Protein AF-A0A7Y6C669-F1 (afdb_monomer_lite)

InterPro domains:
  IPR001734 Sodium/solute symporter [PS50283] (1-61)

Structure (mmCIF, N/CA/C/O backbone):
data_AF-A0A7Y6C669-F1
#
_entry.id   AF-A0A7Y6C669-F1
#
loop_
_atom_site.group_PDB
_atom_site.id
_atom_site.type_symbol
_atom_site.label_atom_id
_atom_site.label_alt_id
_atom_site.label_comp_id
_atom_site.label_asym_id
_atom_site.label_entity_id
_atom_site.label_seq_id
_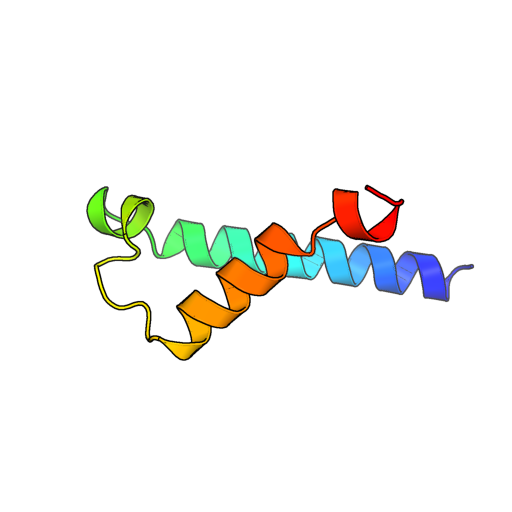atom_site.pdbx_PDB_ins_code
_atom_site.Cartn_x
_atom_site.Cartn_y
_atom_site.Cartn_z
_atom_site.occupancy
_atom_site.B_iso_or_equiv
_atom_site.auth_seq_id
_atom_site.auth_comp_id
_atom_site.auth_asym_id
_atom_site.auth_atom_id
_atom_site.pdbx_PDB_model_num
ATOM 1 N N . MET A 1 1 ? 11.115 -2.837 -25.320 1.00 82.88 1 MET A N 1
ATOM 2 C CA . MET A 1 1 ? 10.757 -1.450 -24.944 1.00 82.88 1 MET A CA 1
ATOM 3 C C . MET A 1 1 ? 9.253 -1.247 -24.794 1.00 82.88 1 MET A C 1
ATOM 5 O O . MET A 1 1 ? 8.821 -0.922 -23.702 1.00 82.88 1 MET A O 1
ATOM 9 N N . ALA A 1 2 ? 8.428 -1.451 -25.833 1.00 92.75 2 ALA A N 1
ATOM 10 C CA . ALA A 1 2 ? 6.971 -1.255 -25.713 1.00 92.75 2 ALA A CA 1
ATOM 11 C C . ALA A 1 2 ? 6.314 -2.159 -24.647 1.00 92.75 2 ALA A C 1
ATOM 13 O O . ALA A 1 2 ? 5.471 -1.700 -23.883 1.00 92.75 2 ALA A O 1
ATOM 14 N N . VAL A 1 3 ? 6.745 -3.423 -24.563 1.00 96.44 3 VAL A N 1
ATOM 15 C CA . VAL A 1 3 ? 6.276 -4.370 -23.538 1.00 96.44 3 VAL A CA 1
ATOM 16 C C . VAL A 1 3 ? 6.707 -3.929 -22.138 1.00 96.44 3 VAL A C 1
ATOM 18 O O . VAL A 1 3 ? 5.891 -3.943 -21.225 1.00 96.44 3 VAL A O 1
ATOM 21 N N . ASP A 1 4 ? 7.946 -3.461 -21.977 1.00 95.81 4 ASP A N 1
ATOM 22 C CA . ASP A 1 4 ? 8.463 -2.984 -20.689 1.00 95.81 4 ASP A CA 1
ATOM 23 C C . ASP A 1 4 ? 7.633 -1.805 -20.165 1.00 95.81 4 ASP A C 1
ATOM 25 O O . ASP A 1 4 ? 7.171 -1.817 -19.024 1.00 95.81 4 ASP A O 1
ATOM 29 N N . TYR A 1 5 ? 7.349 -0.822 -21.027 1.00 97.06 5 TYR A N 1
ATOM 30 C CA . TYR A 1 5 ? 6.477 0.299 -20.672 1.00 97.06 5 TYR A CA 1
ATOM 31 C C . TYR A 1 5 ? 5.053 -0.155 -20.351 1.00 97.06 5 TYR A C 1
ATOM 33 O O . TYR 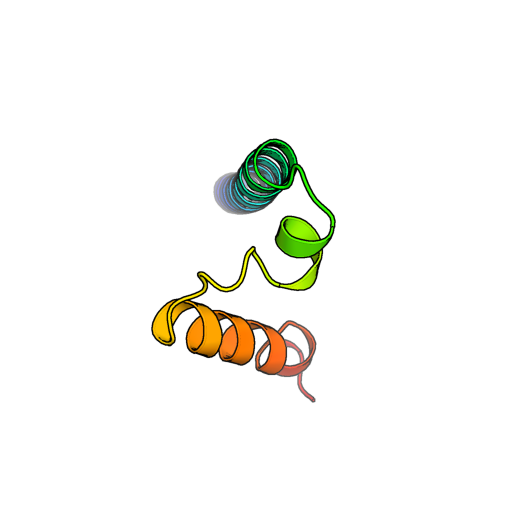A 1 5 ? 4.474 0.328 -19.380 1.00 97.06 5 TYR A O 1
ATOM 41 N N . ALA A 1 6 ? 4.494 -1.097 -21.114 1.00 97.25 6 ALA A N 1
ATOM 42 C CA . ALA A 1 6 ? 3.161 -1.628 -20.840 1.00 97.25 6 ALA A CA 1
ATOM 43 C C . ALA A 1 6 ? 3.082 -2.282 -19.450 1.00 97.25 6 ALA A C 1
ATOM 45 O O . ALA A 1 6 ? 2.128 -2.033 -18.714 1.00 97.25 6 ALA A O 1
ATOM 46 N N . VAL A 1 7 ? 4.100 -3.055 -19.058 1.00 97.12 7 VAL A N 1
ATOM 47 C CA . VAL A 1 7 ? 4.177 -3.677 -17.727 1.00 97.12 7 VAL A CA 1
ATOM 48 C C . VAL A 1 7 ? 4.272 -2.618 -16.628 1.00 97.12 7 VAL A C 1
ATOM 50 O O . VAL A 1 7 ? 3.547 -2.707 -15.637 1.00 97.12 7 VAL A O 1
ATOM 53 N N . ILE A 1 8 ? 5.106 -1.589 -16.811 1.00 96.31 8 ILE A N 1
ATOM 54 C CA . ILE A 1 8 ? 5.239 -0.486 -15.845 1.00 96.31 8 ILE A CA 1
ATOM 55 C C . ILE A 1 8 ? 3.900 0.241 -15.668 1.00 96.31 8 ILE A C 1
ATOM 57 O O . ILE A 1 8 ? 3.448 0.442 -14.540 1.00 96.31 8 ILE A O 1
ATOM 61 N N . PHE A 1 9 ? 3.232 0.598 -16.767 1.00 97.88 9 PHE A N 1
ATOM 62 C CA . PHE A 1 9 ? 1.929 1.261 -16.708 1.00 97.88 9 PHE A CA 1
ATOM 63 C C . PHE A 1 9 ? 0.868 0.387 -16.042 1.00 97.88 9 PHE A C 1
ATOM 65 O O . PHE A 1 9 ? 0.092 0.891 -15.230 1.00 97.88 9 PHE A O 1
ATOM 72 N N . LEU A 1 10 ? 0.851 -0.914 -16.337 1.00 98.00 10 LEU A N 1
ATOM 73 C CA . LEU A 1 10 ? -0.079 -1.856 -15.721 1.00 98.00 10 LEU A CA 1
ATOM 74 C C . LEU A 1 10 ? 0.156 -1.974 -14.209 1.00 98.00 10 LEU A C 1
ATOM 76 O O . LEU A 1 10 ? -0.801 -1.943 -13.436 1.00 98.00 10 LEU A O 1
ATOM 80 N N . TYR A 1 11 ? 1.416 -2.053 -13.781 1.00 96.88 11 TYR A N 1
ATOM 81 C CA . TYR A 1 11 ? 1.782 -2.083 -12.368 1.00 96.88 11 TYR A CA 1
ATOM 82 C C . TYR A 1 11 ? 1.315 -0.820 -11.633 1.00 96.88 11 TYR A C 1
ATOM 84 O O . TYR A 1 11 ? 0.637 -0.913 -10.606 1.00 96.88 11 TYR A O 1
ATOM 92 N N . LEU A 1 12 ? 1.601 0.360 -12.193 1.00 97.44 12 LEU A N 1
ATOM 93 C CA . LEU A 1 12 ? 1.173 1.637 -11.621 1.00 97.44 12 LEU A CA 1
ATOM 94 C C . LEU A 1 12 ? -0.356 1.744 -11.570 1.00 97.44 12 LEU A C 1
ATOM 96 O O . LEU A 1 12 ? -0.916 2.080 -10.527 1.00 97.44 12 LEU A O 1
ATOM 100 N N . ALA A 1 13 ? -1.047 1.399 -12.658 1.00 98.00 13 ALA A N 1
ATOM 101 C CA . ALA A 1 13 ? -2.507 1.395 -12.700 1.00 98.00 13 ALA A CA 1
ATOM 102 C C . ALA A 1 13 ? -3.103 0.451 -11.642 1.00 98.00 13 ALA A C 1
ATOM 104 O O . ALA A 1 13 ? -4.054 0.823 -10.952 1.00 98.00 13 ALA A O 1
ATOM 105 N N . GLY A 1 14 ? -2.510 -0.733 -11.460 1.00 97.81 14 GLY A N 1
ATOM 106 C CA . GLY A 1 14 ? -2.887 -1.680 -10.412 1.00 97.81 14 GLY A CA 1
ATOM 107 C C . GLY A 1 14 ? -2.722 -1.096 -9.006 1.00 97.81 14 GLY A C 1
ATOM 108 O O . GLY A 1 14 ? -3.644 -1.185 -8.191 1.00 97.81 14 GLY A O 1
ATOM 109 N N . MET A 1 15 ? -1.596 -0.431 -8.731 1.00 96.06 15 MET A N 1
ATOM 110 C CA . MET A 1 15 ? -1.367 0.253 -7.452 1.00 96.06 15 MET A CA 1
ATOM 111 C C . MET A 1 15 ? -2.405 1.352 -7.186 1.00 96.06 15 MET A C 1
ATOM 113 O O . MET A 1 15 ? -2.963 1.415 -6.087 1.00 96.06 15 MET A O 1
ATOM 117 N N . LEU A 1 16 ? -2.719 2.181 -8.188 1.00 96.94 16 LEU A N 1
ATOM 118 C CA . LEU A 1 16 ? -3.739 3.228 -8.066 1.00 96.94 16 LEU A CA 1
ATOM 119 C C . LEU A 1 16 ? -5.134 2.639 -7.823 1.00 96.94 16 LEU A C 1
ATOM 121 O O . LEU A 1 16 ? -5.861 3.121 -6.952 1.00 96.94 16 LEU A O 1
ATOM 125 N N . ALA A 1 17 ? -5.502 1.585 -8.556 1.00 97.00 17 ALA A N 1
ATOM 126 C CA . ALA A 1 17 ? -6.790 0.917 -8.400 1.00 97.00 17 ALA A CA 1
ATOM 127 C C . ALA A 1 17 ? -6.968 0.356 -6.979 1.00 97.00 17 ALA A C 1
ATOM 129 O O . ALA A 1 17 ? -8.012 0.568 -6.354 1.00 97.00 17 ALA A O 1
ATOM 130 N N . MET A 1 18 ? -5.929 -0.289 -6.438 1.00 94.94 18 MET A N 1
ATOM 131 C CA . MET A 1 18 ? -5.926 -0.801 -5.064 1.00 94.94 18 MET A CA 1
ATOM 132 C C . MET A 1 18 ? -6.022 0.325 -4.027 1.00 94.94 18 MET A C 1
ATOM 134 O O . MET A 1 18 ? -6.809 0.221 -3.083 1.00 94.94 18 MET A O 1
ATOM 138 N N . GLY A 1 19 ? -5.283 1.423 -4.21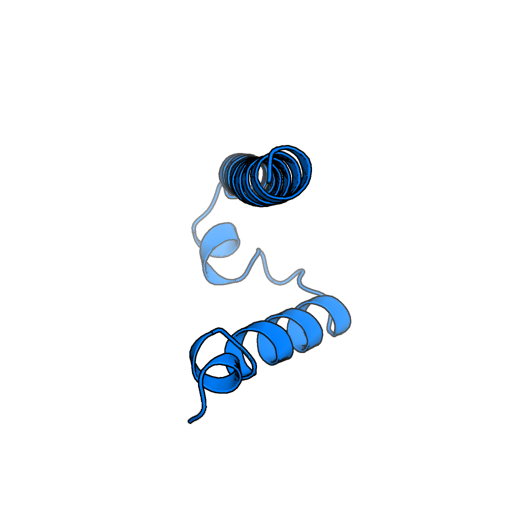8 1.00 92.94 19 GLY A N 1
ATOM 139 C CA . GLY A 1 19 ? -5.349 2.597 -3.344 1.00 92.94 19 GLY A CA 1
ATOM 140 C C . GLY A 1 19 ? -6.737 3.243 -3.334 1.00 92.94 19 GLY A C 1
ATOM 141 O O . GLY A 1 19 ? -7.287 3.538 -2.271 1.00 92.94 19 GLY A O 1
ATOM 142 N N . TRP A 1 20 ? -7.355 3.392 -4.507 1.00 95.69 20 TRP A N 1
ATOM 143 C CA . TRP A 1 20 ? -8.700 3.951 -4.637 1.00 95.69 20 TRP A CA 1
ATOM 144 C C . TRP A 1 20 ? -9.774 3.058 -4.012 1.00 95.69 20 TRP A C 1
ATOM 146 O O . TRP A 1 20 ? -10.674 3.545 -3.320 1.00 95.69 20 TRP A O 1
ATOM 156 N N . TRP A 1 21 ? -9.669 1.743 -4.203 1.00 93.56 21 TRP A N 1
ATOM 157 C CA . TRP A 1 21 ? -10.560 0.782 -3.558 1.00 93.56 21 TRP A CA 1
ATOM 158 C C . TRP A 1 21 ? -10.429 0.814 -2.028 1.00 93.56 21 TRP A C 1
ATOM 160 O O . TRP A 1 21 ? -11.443 0.857 -1.325 1.00 93.56 21 TRP A O 1
ATOM 170 N N . GLY A 1 22 ? -9.198 0.877 -1.509 1.00 88.38 22 GLY A N 1
ATOM 171 C CA . GLY A 1 22 ? -8.929 1.029 -0.077 1.00 88.38 22 GLY A CA 1
ATOM 172 C C . GLY A 1 22 ? -9.506 2.326 0.496 1.00 88.38 22 GLY A C 1
ATOM 173 O O . GLY A 1 22 ? -10.185 2.300 1.525 1.00 88.38 22 GLY A O 1
ATOM 174 N N . MET A 1 23 ? -9.335 3.442 -0.216 1.00 90.31 23 MET A N 1
ATOM 175 C CA . MET A 1 23 ? -9.870 4.752 0.171 1.00 90.31 23 MET A CA 1
ATOM 176 C C . MET A 1 23 ? -11.399 4.750 0.266 1.00 90.31 23 MET A C 1
ATOM 178 O O . MET A 1 23 ? -11.962 5.285 1.216 1.00 90.31 23 MET A O 1
ATOM 182 N N . ARG A 1 24 ? -12.087 4.080 -0.666 1.00 89.44 24 ARG A N 1
ATOM 183 C CA . ARG A 1 24 ? -13.552 3.921 -0.626 1.00 89.44 24 ARG A CA 1
ATOM 184 C C . ARG A 1 24 ? -14.039 3.102 0.577 1.00 89.44 24 ARG A C 1
ATOM 186 O O . ARG A 1 24 ? -15.187 3.262 0.999 1.00 89.44 24 ARG A O 1
ATOM 193 N N . ARG A 1 25 ? -13.194 2.218 1.119 1.00 86.19 25 ARG A N 1
ATOM 194 C CA . ARG A 1 25 ? -13.522 1.322 2.240 1.00 86.19 25 ARG A CA 1
ATOM 195 C C . ARG A 1 25 ? -13.175 1.919 3.609 1.00 86.19 25 ARG A C 1
ATOM 197 O O . ARG A 1 25 ? -13.822 1.568 4.594 1.00 86.19 25 ARG A O 1
ATOM 204 N N . ALA A 1 26 ? -12.202 2.826 3.678 1.00 88.12 26 ALA A N 1
ATOM 205 C CA . ALA A 1 26 ? -11.790 3.503 4.905 1.00 88.12 26 ALA A CA 1
ATOM 206 C C . ALA A 1 26 ? -12.755 4.648 5.263 1.00 88.12 26 ALA A C 1
ATOM 208 O O . ALA A 1 26 ? -12.520 5.809 4.942 1.00 88.12 26 ALA A O 1
ATOM 209 N N . ARG A 1 27 ? -13.870 4.318 5.927 1.00 86.38 27 ARG A N 1
ATOM 210 C CA . ARG A 1 27 ? -14.905 5.299 6.313 1.00 86.38 27 ARG A CA 1
ATOM 211 C C . ARG A 1 27 ? -14.680 5.944 7.680 1.00 86.38 27 ARG A C 1
ATOM 213 O O . ARG A 1 27 ? -15.304 6.957 7.978 1.00 86.38 27 ARG A O 1
ATOM 220 N N . SER A 1 28 ? -13.825 5.362 8.517 1.00 90.12 28 SER A N 1
ATOM 221 C CA . SER A 1 28 ? -13.573 5.839 9.878 1.00 90.12 28 SER A CA 1
ATOM 222 C C . SER A 1 28 ? -12.082 5.942 10.195 1.00 90.12 28 SER A C 1
ATOM 224 O O . SER A 1 28 ? -11.234 5.323 9.550 1.00 90.12 28 SER A O 1
ATOM 226 N N . LYS A 1 29 ? -11.753 6.712 11.238 1.00 86.50 29 LYS A N 1
ATOM 227 C CA . LYS A 1 29 ? -10.369 6.908 11.694 1.00 86.50 29 LYS A CA 1
ATOM 228 C C . LYS A 1 29 ? -9.722 5.589 12.136 1.00 86.50 29 LYS A C 1
ATOM 230 O O . LYS A 1 29 ? -8.548 5.367 11.868 1.00 86.50 29 LYS A O 1
ATOM 235 N N . SER A 1 30 ? -10.484 4.691 12.760 1.00 87.56 30 SER A N 1
ATOM 236 C CA . SER A 1 30 ? -10.012 3.351 13.134 1.00 87.56 30 SER A CA 1
ATOM 237 C C . SER A 1 30 ? -9.800 2.443 11.917 1.00 87.56 30 SER A C 1
ATOM 239 O O . SER A 1 30 ? -8.878 1.627 11.924 1.00 87.56 30 SER A O 1
ATOM 241 N N . ASP A 1 31 ? -10.589 2.599 10.852 1.00 87.69 31 ASP A N 1
ATOM 242 C CA . ASP A 1 31 ? -10.348 1.890 9.589 1.00 87.69 31 ASP A CA 1
ATOM 243 C C . ASP A 1 31 ? -9.073 2.366 8.899 1.00 87.69 31 ASP A C 1
ATOM 245 O O . ASP A 1 31 ? -8.355 1.554 8.329 1.00 87.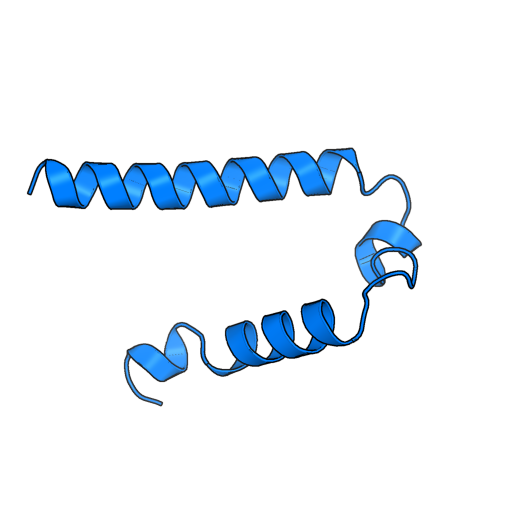69 31 ASP A O 1
ATOM 249 N N . PHE A 1 32 ? -8.760 3.657 8.976 1.00 86.56 32 PHE A N 1
ATOM 250 C CA . PHE A 1 32 ? -7.541 4.192 8.378 1.00 86.56 32 PHE A CA 1
ATOM 251 C C . PHE A 1 32 ? -6.286 3.856 9.198 1.00 86.56 32 PHE A C 1
ATOM 253 O O . PHE A 1 32 ? -5.281 3.431 8.641 1.00 86.56 32 PHE A O 1
ATOM 260 N N . LEU A 1 33 ? -6.348 4.008 10.524 1.00 88.75 33 LEU A N 1
ATOM 261 C CA . LEU A 1 33 ? -5.176 3.852 11.392 1.00 88.75 33 LEU A CA 1
ATOM 262 C C . LEU A 1 33 ? -4.820 2.392 11.680 1.00 88.75 33 LEU A C 1
ATOM 264 O O . LEU A 1 33 ? -3.646 2.061 11.803 1.00 88.75 33 LEU A O 1
ATOM 268 N N . VAL A 1 34 ? -5.823 1.523 11.835 1.00 89.31 34 VAL A N 1
ATOM 269 C CA . VAL A 1 34 ? -5.608 0.130 12.269 1.00 89.31 34 VAL A CA 1
ATOM 270 C C . VAL A 1 34 ? -6.354 -0.881 11.405 1.00 89.31 34 VAL A C 1
ATOM 272 O O . VAL A 1 34 ? -6.585 -2.013 11.835 1.00 89.31 34 VAL A O 1
ATOM 275 N N . ALA A 1 35 ? -6.802 -0.474 10.213 1.00 89.06 35 ALA A N 1
ATOM 276 C CA . ALA A 1 35 ? -7.618 -1.296 9.318 1.00 89.06 35 ALA A CA 1
ATOM 277 C C . ALA A 1 35 ? -8.896 -1.861 9.968 1.00 89.06 35 ALA A C 1
ATOM 279 O O . ALA A 1 35 ? -9.461 -2.838 9.478 1.00 89.06 35 ALA A O 1
ATOM 280 N N . GLY A 1 36 ? -9.362 -1.282 11.081 1.00 86.19 36 GLY A N 1
ATOM 281 C CA . GLY A 1 36 ? -10.477 -1.812 11.869 1.00 86.19 36 GLY A CA 1
ATOM 282 C C . GLY A 1 36 ? -10.142 -3.068 12.689 1.00 86.19 36 GLY A C 1
ATOM 283 O O . GLY A 1 36 ? -11.058 -3.812 13.029 1.00 86.19 36 GLY A O 1
ATOM 284 N N . ARG A 1 37 ? -8.860 -3.322 13.008 1.00 89.94 37 ARG A N 1
ATOM 285 C CA . ARG A 1 37 ? -8.369 -4.474 13.809 1.00 89.94 37 ARG A CA 1
ATOM 286 C C . ARG A 1 37 ? -8.677 -5.852 13.207 1.00 89.94 37 ARG A C 1
ATOM 288 O O . ARG A 1 37 ? -8.798 -6.841 13.917 1.00 89.94 37 ARG A O 1
ATOM 295 N N . ARG A 1 38 ? -8.803 -5.907 11.884 1.00 85.44 38 ARG A N 1
ATOM 296 C CA . ARG A 1 38 ? -9.168 -7.106 11.106 1.00 85.44 38 ARG A CA 1
ATOM 297 C C . ARG A 1 38 ? -8.061 -7.567 10.158 1.00 85.44 38 ARG A C 1
ATOM 299 O O . ARG A 1 38 ? -8.306 -8.403 9.295 1.00 85.44 38 ARG A O 1
ATOM 306 N N . LEU A 1 39 ? -6.847 -7.025 10.298 1.00 84.81 39 LEU A N 1
ATOM 307 C CA . LEU A 1 39 ? -5.690 -7.5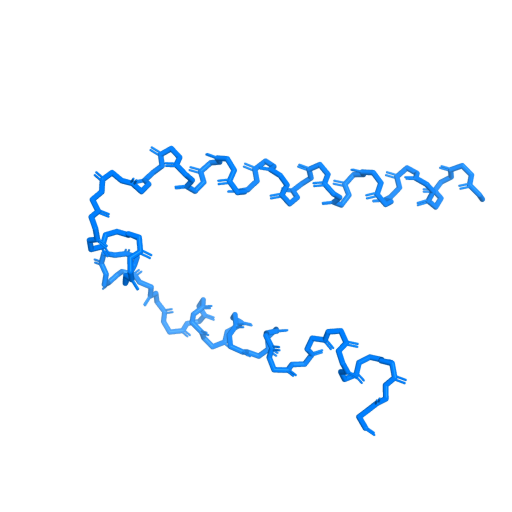32 9.566 1.00 84.81 39 LEU A CA 1
ATOM 308 C C . LEU A 1 39 ? -5.288 -8.891 10.154 1.00 84.81 39 LEU A C 1
ATOM 310 O O . LEU A 1 39 ? -4.874 -8.970 11.307 1.00 84.81 39 LEU A O 1
ATOM 314 N N . GLY A 1 40 ? -5.427 -9.958 9.367 1.00 88.94 40 GLY A N 1
ATOM 315 C CA . GLY A 1 40 ? -4.928 -11.278 9.747 1.00 88.94 40 GLY A CA 1
ATOM 316 C C . GLY A 1 40 ? -3.391 -11.323 9.784 1.00 88.94 40 GLY A C 1
ATOM 317 O O . GLY A 1 40 ? -2.739 -10.524 9.102 1.00 88.94 40 GLY A O 1
ATOM 318 N N . PRO A 1 41 ? -2.799 -12.281 10.520 1.00 88.81 41 PRO A N 1
ATOM 319 C CA . PRO A 1 41 ? -1.352 -12.361 10.733 1.00 88.81 41 PRO A CA 1
ATOM 320 C C . PRO A 1 41 ? -0.552 -12.483 9.431 1.00 88.81 41 PRO A C 1
ATOM 322 O O . PRO A 1 41 ? 0.513 -11.891 9.318 1.00 88.81 41 PRO A O 1
ATOM 325 N N . PHE A 1 42 ? -1.090 -13.178 8.425 1.00 92.00 42 PHE A N 1
ATOM 326 C CA . PHE A 1 42 ? -0.426 -13.371 7.133 1.00 92.00 42 PHE A CA 1
ATOM 327 C C . PHE A 1 42 ? -0.295 -12.074 6.323 1.00 92.00 42 PHE A C 1
ATOM 329 O O . PHE A 1 42 ? 0.764 -11.766 5.783 1.00 92.00 42 PHE A O 1
ATOM 336 N N . LEU A 1 43 ? -1.374 -11.285 6.253 1.00 91.00 43 LEU A N 1
ATOM 337 C CA . LEU A 1 43 ? -1.348 -10.003 5.549 1.00 91.00 43 LEU A CA 1
ATOM 338 C C . LEU A 1 43 ? -0.426 -9.018 6.271 1.00 91.00 43 LEU A C 1
ATOM 340 O O . LEU A 1 43 ? 0.315 -8.290 5.622 1.00 91.00 43 LEU A O 1
ATOM 344 N N . TYR A 1 44 ? -0.446 -9.032 7.605 1.00 90.25 44 TYR A N 1
ATOM 345 C CA . TYR A 1 44 ? 0.430 -8.202 8.425 1.00 90.25 44 TYR A CA 1
ATOM 346 C C . TYR A 1 44 ? 1.913 -8.543 8.228 1.00 90.25 44 TYR A C 1
ATOM 348 O O . TYR A 1 44 ? 2.714 -7.651 7.956 1.00 90.25 44 TYR A O 1
ATOM 356 N N . SER A 1 45 ? 2.295 -9.820 8.317 1.00 91.81 45 SER A N 1
ATOM 357 C CA . SER A 1 45 ? 3.696 -10.219 8.147 1.00 91.81 45 SER A CA 1
ATOM 358 C C . SER A 1 45 ? 4.192 -9.963 6.724 1.00 91.81 45 SER A C 1
ATOM 360 O O . SER A 1 45 ? 5.307 -9.477 6.546 1.00 91.81 45 SER A O 1
ATOM 362 N N . GLY A 1 46 ? 3.357 -10.230 5.715 1.00 91.75 46 GLY A N 1
ATOM 363 C CA . GLY A 1 46 ? 3.691 -9.984 4.314 1.00 91.75 46 GLY A CA 1
ATOM 364 C C . GLY A 1 46 ? 3.926 -8.504 4.009 1.00 91.75 46 GLY A C 1
ATOM 365 O O . GLY A 1 46 ? 4.909 -8.166 3.349 1.00 91.75 46 GLY A O 1
ATOM 366 N N . THR A 1 47 ? 3.078 -7.603 4.519 1.00 90.75 47 THR A N 1
ATOM 367 C CA . THR A 1 47 ? 3.276 -6.160 4.310 1.00 90.75 47 THR A CA 1
ATOM 368 C C . THR A 1 47 ? 4.480 -5.621 5.076 1.00 90.75 47 THR A C 1
ATOM 370 O O . THR A 1 47 ? 5.208 -4.794 4.531 1.00 90.75 47 THR A O 1
ATOM 373 N N . MET A 1 48 ? 4.741 -6.112 6.292 1.00 91.19 48 MET A N 1
ATOM 374 C CA . MET A 1 48 ? 5.951 -5.755 7.040 1.00 91.19 48 MET A CA 1
ATOM 375 C C . MET A 1 48 ? 7.219 -6.205 6.308 1.00 91.19 48 MET A C 1
ATOM 377 O O . MET A 1 48 ? 8.140 -5.407 6.154 1.00 91.19 48 MET A O 1
ATOM 381 N N . ALA A 1 49 ? 7.250 -7.434 5.786 1.00 90.44 49 ALA A N 1
ATOM 382 C CA . ALA A 1 49 ? 8.374 -7.922 4.989 1.00 90.44 49 ALA A CA 1
ATOM 383 C C . ALA A 1 49 ? 8.595 -7.067 3.729 1.00 90.44 49 ALA A C 1
ATOM 385 O O . ALA A 1 49 ? 9.725 -6.675 3.448 1.00 90.44 49 ALA A O 1
ATOM 386 N N . ALA A 1 50 ? 7.522 -6.722 3.010 1.00 89.56 50 ALA A N 1
ATOM 387 C CA . ALA A 1 50 ? 7.597 -5.892 1.808 1.00 89.56 50 ALA A CA 1
ATOM 388 C C . ALA A 1 50 ? 8.089 -4.459 2.089 1.00 89.56 50 ALA A C 1
ATOM 390 O O . ALA A 1 50 ? 8.837 -3.905 1.288 1.00 89.56 50 ALA A O 1
ATOM 391 N N . ILE A 1 51 ? 7.688 -3.861 3.218 1.00 87.88 51 ILE A N 1
ATOM 392 C CA . ILE A 1 51 ? 8.152 -2.526 3.628 1.00 87.88 51 ILE A CA 1
ATOM 393 C C . ILE A 1 51 ? 9.641 -2.551 3.979 1.00 87.88 51 ILE A C 1
ATOM 395 O O . ILE A 1 51 ? 10.381 -1.671 3.544 1.00 87.88 51 ILE A O 1
ATOM 399 N N . VAL A 1 52 ? 10.080 -3.550 4.749 1.00 87.44 52 VAL A N 1
ATOM 400 C CA . VAL A 1 52 ? 11.478 -3.656 5.194 1.00 87.44 52 VAL A CA 1
ATOM 401 C C . VAL A 1 52 ? 12.416 -3.938 4.020 1.00 87.44 52 VAL A C 1
ATOM 403 O O . VAL A 1 52 ? 13.450 -3.292 3.908 1.00 87.44 52 VAL A O 1
ATOM 406 N N . LEU A 1 53 ? 12.042 -4.857 3.127 1.00 87.81 53 LEU A N 1
ATOM 407 C CA . LEU A 1 53 ? 12.825 -5.237 1.943 1.00 87.81 53 LEU A CA 1
ATOM 408 C C . LEU A 1 53 ? 12.663 -4.268 0.759 1.00 87.81 53 LEU A C 1
ATOM 410 O O . LEU A 1 53 ? 13.020 -4.617 -0.364 1.00 87.81 53 LEU A O 1
ATOM 414 N N . GLY A 1 54 ? 12.066 -3.094 0.976 1.00 82.00 54 GLY A N 1
ATOM 415 C CA . GLY A 1 54 ? 11.646 -2.176 -0.079 1.00 82.00 54 GLY A CA 1
ATOM 416 C C . GLY A 1 54 ? 12.785 -1.585 -0.927 1.00 82.00 54 GLY A C 1
ATOM 417 O O . GLY A 1 54 ? 13.905 -2.087 -1.003 1.00 82.00 54 GLY A O 1
ATOM 418 N N . GLY A 1 55 ? 12.499 -0.461 -1.590 1.00 71.50 55 GLY A N 1
ATOM 419 C CA . GLY A 1 55 ? 13.386 0.112 -2.615 1.00 71.50 55 GLY A CA 1
ATOM 420 C C . GLY A 1 55 ? 14.830 0.372 -2.164 1.00 71.50 55 GLY A C 1
ATOM 421 O O . GLY A 1 55 ? 15.748 0.181 -2.957 1.00 71.50 55 GLY A O 1
ATOM 422 N N . ALA A 1 56 ? 15.046 0.722 -0.891 1.00 72.94 56 ALA A N 1
ATOM 423 C CA . ALA A 1 56 ? 16.386 0.913 -0.332 1.00 72.94 56 ALA A CA 1
ATOM 424 C C . ALA A 1 56 ? 17.216 -0.384 -0.348 1.00 72.94 56 ALA A C 1
ATOM 426 O O . ALA A 1 56 ? 18.368 -0.377 -0.764 1.00 72.94 56 ALA A O 1
ATOM 427 N N . SER A 1 57 ? 16.615 -1.523 0.009 1.00 75.06 57 SER A N 1
ATOM 428 C CA . SER A 1 57 ? 17.300 -2.821 -0.003 1.00 75.06 57 SER A CA 1
ATOM 429 C C . SER A 1 57 ? 17.620 -3.315 -1.415 1.00 75.06 57 SER A C 1
ATOM 431 O O . SER A 1 57 ? 18.568 -4.072 -1.591 1.00 75.06 57 SER A O 1
ATOM 433 N N . THR A 1 58 ? 16.851 -2.894 -2.425 1.00 78.62 58 THR A N 1
ATOM 434 C CA . THR A 1 58 ? 17.055 -3.320 -3.823 1.00 78.62 58 THR A CA 1
ATOM 435 C C . THR A 1 58 ? 18.208 -2.573 -4.502 1.00 78.62 58 THR A C 1
ATOM 437 O O . THR A 1 58 ? 18.892 -3.143 -5.346 1.00 78.62 58 THR A O 1
ATOM 440 N N . ILE A 1 59 ? 18.435 -1.306 -4.138 1.00 77.75 59 ILE A N 1
ATOM 441 C CA . ILE A 1 59 ? 19.522 -0.476 -4.692 1.00 77.75 59 ILE A CA 1
ATOM 442 C C . ILE A 1 59 ? 20.855 -0.730 -3.951 1.00 77.75 59 ILE A C 1
ATOM 444 O O . ILE A 1 59 ? 21.922 -0.435 -4.485 1.00 77.75 59 ILE A O 1
ATOM 448 N N . GLY A 1 60 ? 20.794 -1.367 -2.778 1.00 69.69 60 GLY A N 1
ATOM 449 C CA . GLY A 1 60 ? 21.918 -1.603 -1.875 1.00 69.69 60 GLY A CA 1
ATOM 450 C C . GLY A 1 60 ? 21.801 -0.678 -0.666 1.00 69.69 60 GLY A C 1
ATOM 451 O O . GLY A 1 60 ? 21.739 0.539 -0.830 1.00 69.69 60 GLY A O 1
ATOM 452 N N . GLY A 1 61 ? 21.702 -1.272 0.526 1.00 55.44 61 GLY A N 1
ATOM 453 C CA . GLY A 1 61 ? 21.755 -0.541 1.795 1.00 55.44 61 GLY A CA 1
ATOM 454 C C . GLY A 1 61 ? 23.153 -0.030 2.103 1.00 55.44 61 GLY A C 1
ATOM 455 O O . GLY A 1 61 ? 24.123 -0.707 1.694 1.00 55.44 61 GLY A O 1
#

pLDDT: mean 89.05, std 7.9, range [55.44, 98.0]

Organism: NCBI:txid53450

Radius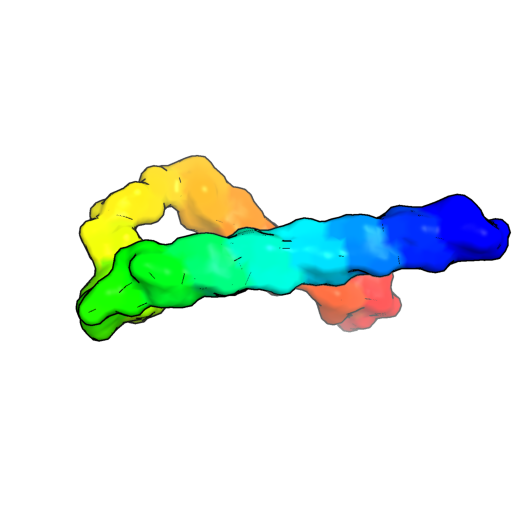 of gyration: 15.23 Å; chains: 1; bounding box: 37×20×40 Å

Sequence (61 aa):
MAVDYAVIFLYLAGMLAMGWWGMRRARSKSDFLVAGRRLGPFLYSGTMAAIVLGGASTIGG

Secondary structure (DSSP, 8-state):
-HHHHHHHHHHHHHHHHHHHHHHHH--SHHHHHHGGG---HHHHHHHHHHHHTSHHHHH--

Foldseek 3Di:
DVVVVVVVVVVVVVVVVVVVVLVVVQPDPCCVPPVVVPDDPVNVVVVVVDVVCDPDVVVPD